Protein AF-A0A9Q8PYC7-F1 (afdb_monomer)

Radius of gyration: 26.0 Å; Cα contacts (8 Å, |Δi|>4): 187; chains: 1; bounding box: 95×33×50 Å

Organism: NCBI:txid158849

Structure (mmCIF, N/CA/C/O backbone):
data_AF-A0A9Q8PYC7-F1
#
_entry.id   AF-A0A9Q8PYC7-F1
#
loop_
_atom_site.group_PDB
_atom_site.id
_atom_site.type_symbol
_atom_site.label_atom_id
_atom_site.label_alt_id
_atom_site.label_comp_id
_atom_site.label_asym_id
_atom_site.label_entity_id
_atom_site.label_seq_id
_atom_site.pdbx_PDB_ins_code
_atom_site.Cartn_x
_atom_site.Cartn_y
_atom_site.Cartn_z
_atom_site.occupancy
_atom_site.B_iso_or_equiv
_atom_site.auth_seq_id
_atom_site.auth_comp_id
_atom_site.auth_asym_id
_atom_site.auth_atom_id
_atom_site.pdbx_PDB_model_num
ATOM 1 N N . MET A 1 1 ? 77.864 -22.947 33.683 1.00 37.91 1 MET A N 1
ATOM 2 C CA . MET A 1 1 ? 77.731 -21.524 33.336 1.00 37.91 1 MET A CA 1
ATOM 3 C C . MET A 1 1 ? 76.964 -21.490 32.026 1.00 37.91 1 MET A C 1
ATOM 5 O O . MET A 1 1 ? 77.439 -22.117 31.094 1.00 37.91 1 MET A O 1
ATOM 9 N N . GLU A 1 2 ? 75.780 -20.859 32.045 1.00 42.44 2 GLU A N 1
ATOM 10 C CA . GLU A 1 2 ? 74.986 -20.383 30.886 1.00 42.44 2 GLU A CA 1
ATOM 11 C C . GLU A 1 2 ? 74.316 -21.433 29.964 1.00 42.44 2 GLU A C 1
ATOM 13 O O . GLU A 1 2 ? 74.937 -22.405 29.569 1.00 42.44 2 GLU A O 1
ATOM 18 N N . THR A 1 3 ? 73.048 -21.337 29.546 1.00 38.06 3 THR A N 1
ATOM 19 C CA . THR A 1 3 ? 71.895 -20.477 29.892 1.00 38.06 3 THR A CA 1
ATOM 20 C C . THR A 1 3 ? 70.632 -21.150 29.324 1.00 38.06 3 THR A C 1
ATOM 22 O O . THR A 1 3 ? 70.643 -21.700 28.225 1.00 38.06 3 THR A O 1
ATOM 25 N N . ILE A 1 4 ? 69.523 -21.080 30.063 1.00 51.88 4 ILE A N 1
ATOM 26 C CA . ILE A 1 4 ? 68.173 -21.465 29.620 1.00 51.88 4 ILE A CA 1
ATOM 27 C C . ILE A 1 4 ? 67.648 -20.414 28.629 1.00 51.88 4 ILE A C 1
ATOM 29 O O . ILE A 1 4 ? 67.747 -19.218 28.903 1.00 51.88 4 ILE A O 1
ATOM 33 N N . LYS A 1 5 ? 67.010 -20.837 27.528 1.00 46.59 5 LYS A N 1
ATOM 34 C CA . LYS A 1 5 ? 66.178 -19.949 26.698 1.00 46.59 5 LYS A CA 1
ATOM 35 C C . LYS A 1 5 ? 64.905 -20.660 26.229 1.00 46.59 5 LYS A C 1
ATOM 37 O O . LYS A 1 5 ? 64.858 -21.255 25.159 1.00 46.59 5 LYS A O 1
ATOM 42 N N . ASN A 1 6 ? 63.856 -20.570 27.046 1.00 51.53 6 ASN A N 1
ATOM 43 C CA . ASN A 1 6 ? 62.479 -20.788 26.603 1.00 51.53 6 ASN A CA 1
ATOM 44 C C . ASN A 1 6 ? 62.087 -19.691 25.606 1.00 51.53 6 ASN A C 1
ATOM 46 O O . ASN A 1 6 ? 62.480 -18.541 25.805 1.00 51.53 6 ASN A O 1
ATOM 50 N N . ASN A 1 7 ? 61.274 -20.036 24.601 1.00 44.28 7 ASN A N 1
ATOM 51 C CA . ASN A 1 7 ? 60.076 -19.313 24.136 1.00 44.28 7 ASN A CA 1
ATOM 52 C C . ASN A 1 7 ? 59.736 -19.778 22.706 1.00 44.28 7 ASN A C 1
ATOM 54 O O . ASN A 1 7 ? 60.622 -19.798 21.857 1.00 44.28 7 ASN A O 1
ATOM 58 N N . ARG A 1 8 ? 58.463 -20.092 22.440 1.00 43.97 8 ARG A N 1
ATOM 59 C CA . ARG A 1 8 ? 57.593 -19.413 21.453 1.00 43.97 8 ARG A CA 1
ATOM 60 C C . ARG A 1 8 ? 56.397 -20.310 21.093 1.00 43.97 8 ARG A C 1
ATOM 62 O O . ARG A 1 8 ? 56.513 -21.250 20.324 1.00 43.97 8 ARG A O 1
ATOM 69 N N . LEU A 1 9 ? 55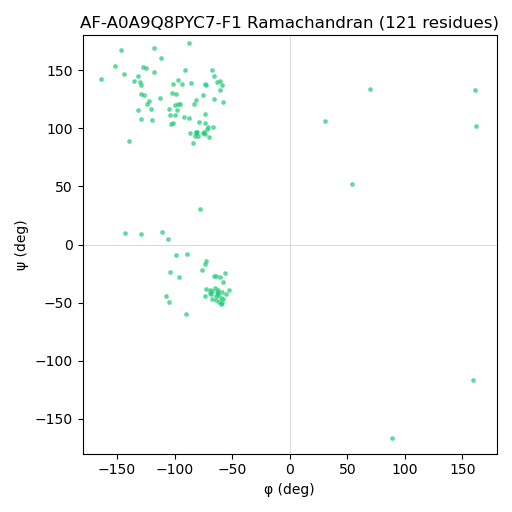.265 -19.953 21.704 1.00 50.97 9 LEU A N 1
ATOM 70 C CA . LEU A 1 9 ? 53.890 -19.956 21.192 1.00 50.97 9 LEU A CA 1
ATOM 71 C C . LEU A 1 9 ? 53.501 -21.005 20.128 1.00 50.97 9 LEU A C 1
ATOM 73 O O . LEU A 1 9 ? 53.734 -20.812 18.937 1.00 50.97 9 LEU A O 1
ATOM 77 N N . ASN A 1 10 ? 52.735 -22.014 20.555 1.00 49.38 10 ASN A N 1
ATOM 78 C CA . ASN A 1 10 ? 51.892 -22.804 19.657 1.00 49.38 10 ASN A CA 1
ATOM 79 C C . ASN A 1 10 ? 50.668 -21.977 19.229 1.00 49.38 10 ASN A C 1
ATOM 81 O O . ASN A 1 10 ? 49.791 -21.665 20.034 1.00 49.38 10 ASN A O 1
ATOM 85 N N . LEU A 1 11 ? 50.636 -21.631 17.944 1.00 49.19 11 LEU A N 1
ATOM 86 C CA . LEU A 1 11 ? 49.541 -20.983 17.231 1.00 49.19 11 LEU A CA 1
ATOM 87 C C . LEU A 1 11 ? 48.470 -22.035 16.889 1.00 49.19 11 LEU A C 1
ATOM 89 O O . LEU A 1 11 ? 48.675 -22.843 15.989 1.00 49.19 11 LEU A O 1
ATOM 93 N N . MET A 1 12 ? 47.334 -22.037 17.589 1.00 53.62 12 MET A N 1
ATOM 94 C CA . MET A 1 12 ? 46.151 -22.811 17.188 1.00 53.62 12 MET A CA 1
ATOM 95 C C . MET A 1 12 ? 45.129 -21.859 16.566 1.00 53.62 12 MET A C 1
ATOM 97 O O . MET A 1 12 ? 44.473 -21.082 17.258 1.00 53.62 12 MET A O 1
ATOM 101 N N . LEU A 1 13 ? 45.042 -21.888 15.236 1.00 49.81 13 LEU A N 1
ATOM 102 C CA . LEU A 1 13 ? 44.099 -21.110 14.437 1.00 49.81 13 LEU A CA 1
ATOM 103 C C . LEU A 1 13 ? 42.732 -21.820 14.458 1.00 49.81 13 LEU A C 1
ATOM 105 O O . LEU A 1 13 ? 42.498 -22.764 13.708 1.00 49.81 13 LEU A O 1
ATOM 109 N N . ALA A 1 14 ? 41.831 -21.390 15.340 1.00 56.09 14 ALA A N 1
ATOM 110 C CA . ALA A 1 14 ? 40.440 -21.836 15.334 1.00 56.09 14 ALA A CA 1
ATOM 111 C C . ALA A 1 14 ? 39.657 -21.039 14.277 1.00 56.09 14 ALA A C 1
ATOM 113 O O . ALA A 1 14 ? 39.212 -19.919 14.524 1.00 56.09 14 ALA A O 1
ATOM 114 N N . ALA A 1 15 ? 39.511 -21.602 13.077 1.00 55.69 15 ALA A N 1
ATOM 115 C CA . ALA A 1 15 ? 38.648 -21.051 12.038 1.00 55.69 15 ALA A CA 1
ATOM 116 C C . ALA A 1 15 ? 37.187 -21.434 12.331 1.00 55.69 15 ALA A C 1
ATOM 118 O O . ALA A 1 15 ? 36.725 -22.509 11.958 1.00 55.69 15 ALA A O 1
ATOM 119 N N . VAL A 1 16 ? 36.455 -20.560 13.023 1.00 60.66 16 VAL A N 1
ATOM 120 C CA . VAL A 1 16 ? 34.996 -20.672 13.153 1.00 60.66 16 VAL A CA 1
ATOM 121 C C . VAL A 1 16 ? 34.373 -20.085 11.888 1.00 60.66 16 VAL A C 1
ATOM 123 O O . VAL A 1 16 ? 34.226 -18.871 11.754 1.00 60.66 16 VAL A O 1
ATOM 126 N N . THR A 1 17 ? 34.030 -20.937 10.925 1.00 53.97 17 THR A N 1
ATOM 127 C CA . THR A 1 17 ? 33.248 -20.533 9.752 1.00 53.97 17 THR A CA 1
ATOM 128 C C . THR A 1 17 ? 31.788 -20.348 10.157 1.00 53.97 17 THR A C 1
ATOM 130 O O . THR A 1 17 ? 31.020 -21.306 10.211 1.00 53.97 17 THR A O 1
ATOM 133 N N . LEU A 1 18 ? 31.400 -19.106 10.451 1.00 59.84 18 LEU A N 1
ATOM 134 C CA . LEU A 1 18 ? 29.999 -18.694 10.555 1.00 59.84 18 LEU A CA 1
ATOM 135 C C . LEU A 1 18 ? 29.378 -18.701 9.153 1.00 59.84 18 LEU A C 1
ATOM 137 O O . LEU A 1 18 ? 29.456 -17.718 8.418 1.00 59.84 18 LEU A O 1
ATOM 141 N N . THR A 1 19 ? 28.770 -19.818 8.760 1.00 62.47 19 THR A N 1
ATOM 142 C CA . THR A 1 19 ? 27.927 -19.869 7.564 1.00 62.47 19 THR A CA 1
ATOM 143 C C . THR A 1 19 ? 26.612 -19.154 7.867 1.00 62.47 19 THR A C 1
ATOM 145 O O . THR A 1 19 ? 25.692 -19.739 8.438 1.00 62.47 19 THR A O 1
ATOM 148 N N . PHE A 1 20 ? 26.520 -17.872 7.508 1.00 61.50 20 PHE A N 1
ATOM 149 C CA . PHE A 1 20 ? 25.236 -17.179 7.440 1.00 61.50 20 PHE A CA 1
ATOM 150 C C . PHE A 1 20 ? 24.458 -17.728 6.243 1.00 61.50 20 PHE A C 1
ATOM 152 O O . PHE A 1 20 ? 24.723 -17.375 5.095 1.00 61.50 20 PHE A O 1
ATOM 159 N N . SER A 1 21 ? 23.502 -18.614 6.510 1.00 60.38 21 SER A N 1
ATOM 160 C CA . SER A 1 21 ? 22.530 -19.073 5.521 1.00 60.38 21 SER A CA 1
ATOM 161 C C . SER A 1 21 ? 21.624 -17.900 5.140 1.00 60.38 21 SER A C 1
ATOM 163 O O . SER A 1 21 ? 20.724 -17.527 5.892 1.00 60.38 21 SER A O 1
ATOM 165 N N . ALA A 1 22 ? 21.873 -17.280 3.988 1.00 54.75 22 ALA A N 1
ATOM 166 C CA . ALA A 1 22 ? 20.966 -16.288 3.429 1.00 54.75 22 ALA A CA 1
ATOM 167 C C . ALA A 1 22 ? 19.724 -17.006 2.878 1.00 54.75 22 ALA A C 1
ATOM 169 O O . ALA A 1 22 ? 19.776 -17.637 1.824 1.00 54.75 22 ALA A O 1
ATOM 170 N N . PHE A 1 23 ? 18.601 -16.925 3.592 1.00 61.69 23 PHE A N 1
ATOM 171 C CA . PHE A 1 23 ? 17.301 -17.329 3.060 1.00 61.69 23 PHE A CA 1
ATOM 172 C C . PHE A 1 23 ? 16.856 -16.293 2.023 1.00 61.69 23 PHE A C 1
ATOM 174 O O . PHE A 1 23 ? 16.360 -15.223 2.373 1.00 61.69 23 PHE A O 1
ATOM 181 N N . THR A 1 24 ? 17.042 -16.580 0.737 1.00 53.62 24 THR A N 1
ATOM 182 C CA . THR A 1 24 ? 16.442 -15.780 -0.335 1.00 53.62 24 THR A CA 1
ATOM 183 C C . THR A 1 24 ? 15.040 -16.308 -0.618 1.00 53.62 24 THR A C 1
ATOM 185 O O . THR A 1 24 ? 14.872 -17.266 -1.371 1.00 53.62 24 THR A O 1
ATOM 188 N N . PHE A 1 25 ? 14.024 -15.692 -0.015 1.00 57.16 25 PHE A N 1
ATOM 189 C CA . PHE A 1 25 ? 12.637 -15.879 -0.439 1.00 57.16 25 PHE A CA 1
ATOM 190 C C . PHE A 1 25 ? 12.417 -15.104 -1.743 1.00 57.16 25 PHE A C 1
ATOM 192 O O . PHE A 1 25 ? 12.197 -13.894 -1.728 1.00 57.16 25 PHE A O 1
ATOM 199 N N . ALA A 1 26 ? 12.514 -15.791 -2.880 1.00 52.41 26 ALA A N 1
ATOM 200 C CA . ALA A 1 26 ? 12.046 -15.266 -4.157 1.00 52.41 26 ALA A CA 1
ATOM 201 C C . ALA A 1 26 ? 10.529 -15.509 -4.249 1.00 52.41 26 ALA A C 1
ATOM 203 O O . ALA A 1 26 ? 10.096 -16.596 -4.621 1.00 52.41 26 ALA A O 1
ATOM 204 N N . ALA A 1 27 ? 9.725 -14.522 -3.847 1.00 48.50 27 ALA A N 1
ATOM 205 C CA . ALA A 1 27 ? 8.277 -14.552 -4.039 1.00 48.50 27 ALA A CA 1
ATOM 206 C C . ALA A 1 27 ? 7.946 -14.065 -5.456 1.00 48.50 27 ALA A C 1
ATOM 208 O O . ALA A 1 27 ? 8.285 -12.941 -5.822 1.00 48.50 27 ALA A O 1
ATOM 209 N N . THR A 1 28 ? 7.295 -14.914 -6.248 1.00 46.94 28 THR A N 1
ATOM 210 C CA . THR A 1 28 ? 6.856 -14.615 -7.616 1.00 46.94 28 THR A CA 1
ATOM 211 C C . THR A 1 28 ? 5.873 -13.438 -7.655 1.00 46.94 28 THR A C 1
ATOM 213 O O . THR A 1 28 ? 5.006 -13.297 -6.794 1.00 46.94 28 THR A O 1
ATOM 216 N N . SER A 1 29 ? 6.011 -12.584 -8.668 1.00 54.38 29 SER A N 1
ATOM 217 C CA . SER A 1 29 ? 5.452 -11.226 -8.782 1.00 54.38 29 SER A CA 1
ATOM 218 C C . SER A 1 29 ? 3.958 -11.118 -9.144 1.00 54.38 29 SER A C 1
ATOM 220 O O . SER A 1 29 ? 3.544 -10.141 -9.763 1.00 54.38 29 SER A O 1
ATOM 222 N N . ASP A 1 30 ? 3.133 -12.087 -8.747 1.00 55.34 30 ASP A N 1
ATOM 223 C CA . ASP A 1 30 ? 1.689 -12.103 -9.065 1.00 55.34 30 ASP A CA 1
ATOM 224 C C . ASP A 1 30 ? 0.817 -12.654 -7.922 1.00 55.34 30 ASP A C 1
ATOM 226 O O . ASP A 1 30 ? -0.373 -12.913 -8.085 1.00 55.34 30 ASP A O 1
ATOM 230 N N . GLU A 1 31 ? 1.406 -12.859 -6.744 1.00 68.56 31 GLU A N 1
ATOM 231 C CA . GLU A 1 31 ? 0.680 -13.313 -5.561 1.00 68.56 31 GLU A CA 1
ATOM 232 C C . GLU A 1 31 ? 0.245 -12.112 -4.716 1.00 68.56 31 GLU A C 1
ATOM 234 O O . GLU A 1 31 ? 1.006 -11.159 -4.523 1.00 68.56 31 GLU A O 1
ATOM 239 N N . ALA A 1 32 ? -0.984 -12.154 -4.196 1.00 78.62 32 ALA A N 1
ATOM 240 C CA . ALA A 1 32 ? -1.472 -11.145 -3.268 1.00 78.62 32 ALA A CA 1
ATOM 241 C C . ALA A 1 32 ? -0.554 -11.076 -2.037 1.00 78.62 32 ALA A C 1
ATOM 243 O O . ALA A 1 32 ? -0.350 -12.066 -1.335 1.00 78.62 32 ALA A O 1
ATOM 244 N N . ARG A 1 33 ? 0.003 -9.895 -1.751 1.00 88.62 33 ARG A N 1
ATOM 245 C CA . ARG A 1 33 ? 0.960 -9.723 -0.647 1.00 88.62 33 ARG A CA 1
ATOM 246 C C . ARG A 1 33 ? 0.250 -9.175 0.582 1.00 88.62 33 ARG A C 1
ATOM 248 O O . ARG A 1 33 ? -0.220 -8.039 0.553 1.00 88.62 33 ARG A O 1
ATOM 255 N N . THR A 1 34 ? 0.213 -9.961 1.658 1.00 90.69 34 THR A N 1
ATOM 256 C CA . THR A 1 34 ? -0.406 -9.584 2.942 1.00 90.69 34 THR A CA 1
ATOM 257 C C . THR A 1 34 ? 0.651 -9.156 3.953 1.00 90.69 34 THR A C 1
ATOM 259 O O . THR A 1 34 ? 1.704 -9.783 4.069 1.00 90.69 34 THR A O 1
ATOM 262 N N . ALA A 1 35 ? 0.383 -8.099 4.713 1.00 91.94 35 ALA A N 1
ATOM 263 C CA . ALA A 1 35 ? 1.256 -7.641 5.783 1.00 91.94 35 ALA A CA 1
ATOM 264 C C . ALA A 1 35 ? 0.470 -7.037 6.949 1.00 91.94 35 ALA A C 1
ATOM 266 O O . ALA A 1 35 ? -0.707 -6.717 6.823 1.00 91.94 35 ALA A O 1
ATOM 267 N N . HIS A 1 36 ? 1.146 -6.836 8.082 1.00 92.88 36 HIS A N 1
ATOM 268 C CA . HIS A 1 36 ? 0.579 -6.087 9.199 1.00 92.88 36 HIS A CA 1
ATOM 269 C C . HIS A 1 36 ? 0.304 -4.628 8.806 1.00 92.88 36 HIS A C 1
ATOM 271 O O . HIS A 1 36 ? 1.125 -3.998 8.123 1.00 92.88 36 HIS A O 1
ATOM 277 N N . PHE A 1 37 ? -0.832 -4.114 9.271 1.0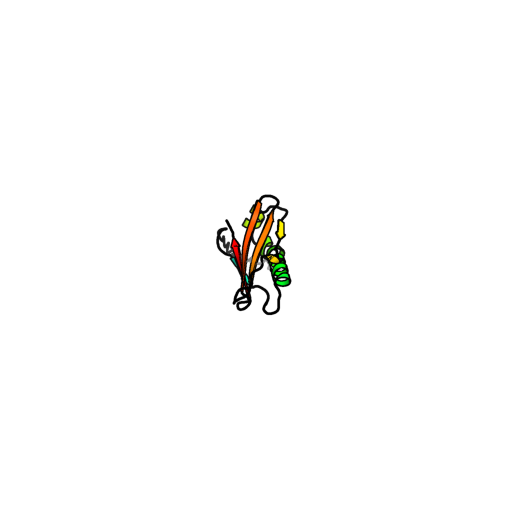0 90.81 37 PHE A N 1
ATOM 278 C CA . PHE A 1 37 ? -1.307 -2.749 9.100 1.00 90.81 37 PHE A CA 1
ATOM 279 C C . PHE A 1 37 ? -1.608 -2.127 10.464 1.00 90.81 37 PHE A C 1
ATOM 281 O O . PHE A 1 37 ? -1.927 -2.832 11.417 1.00 90.81 37 PHE A O 1
ATOM 288 N N . ILE A 1 38 ? -1.492 -0.806 10.567 1.00 83.94 38 ILE A N 1
ATOM 289 C CA . ILE A 1 38 ? -1.836 -0.100 11.804 1.00 83.94 38 ILE A CA 1
ATOM 290 C C . ILE A 1 38 ? -3.343 -0.183 12.069 1.00 83.94 38 ILE A C 1
ATOM 292 O O . ILE A 1 38 ? -4.137 -0.267 11.136 1.00 83.94 38 ILE A O 1
ATOM 296 N N . SER A 1 39 ? -3.737 -0.163 13.344 1.00 82.00 39 SER A N 1
ATOM 297 C CA . SER A 1 39 ? -5.152 -0.267 13.713 1.00 82.00 39 SER A CA 1
ATOM 298 C C . SER A 1 39 ? -5.974 0.883 13.135 1.00 82.00 39 SER A C 1
ATOM 300 O O . SER A 1 39 ? -5.573 2.048 13.215 1.00 82.00 39 SER A O 1
ATOM 302 N N . CYS A 1 40 ? -7.116 0.533 12.539 1.00 84.56 40 CYS A N 1
ATOM 303 C CA . CYS A 1 40 ? -7.895 1.435 11.699 1.00 84.56 40 CYS A CA 1
ATOM 304 C C . CYS A 1 40 ? -9.385 1.551 12.044 1.00 84.56 40 CYS A C 1
ATOM 306 O O . CYS A 1 40 ? -10.113 2.229 11.326 1.00 84.56 40 CYS A O 1
ATOM 308 N N . GLU A 1 41 ? -9.835 0.991 13.173 1.00 77.69 41 GLU A N 1
ATOM 309 C CA . GLU A 1 41 ? -11.256 0.978 13.579 1.00 77.69 41 GLU A CA 1
ATOM 310 C C . GLU A 1 41 ? -11.920 2.365 13.663 1.00 77.69 41 GLU A C 1
ATOM 312 O O . GLU A 1 41 ? -13.137 2.475 13.561 1.00 77.69 41 GLU A O 1
ATOM 317 N N . LYS A 1 42 ? -11.140 3.432 13.873 1.00 85.56 42 LYS A N 1
ATOM 318 C CA . LYS A 1 42 ? -11.647 4.807 14.052 1.00 85.56 42 LYS A CA 1
ATOM 319 C C . LYS A 1 42 ? -11.313 5.744 12.891 1.00 85.56 42 LYS A C 1
ATOM 321 O O . LYS A 1 42 ? -11.440 6.958 13.041 1.00 85.56 42 LYS A O 1
ATOM 326 N N . LEU A 1 43 ? -10.814 5.210 11.781 1.00 90.69 43 LEU A N 1
ATOM 327 C CA . LEU A 1 43 ? -10.355 6.012 10.652 1.00 90.69 43 LEU A CA 1
ATOM 328 C C . LEU A 1 43 ? -11.438 6.126 9.588 1.00 90.69 43 LEU A C 1
A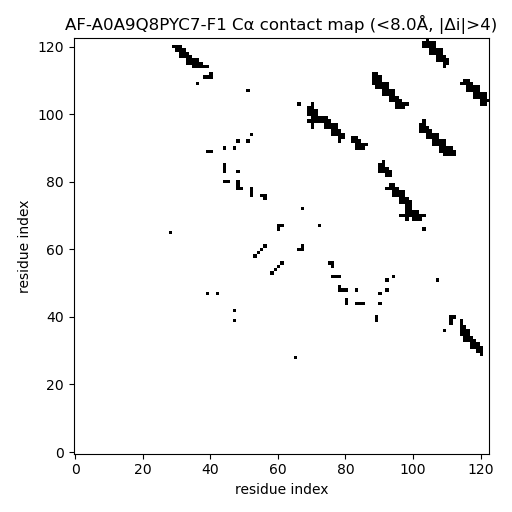TOM 330 O O . LEU A 1 43 ? -12.133 5.159 9.310 1.00 90.69 43 LEU A O 1
ATOM 334 N N . ASN A 1 44 ? -11.551 7.300 8.972 1.00 92.94 44 ASN A N 1
ATOM 335 C CA . ASN A 1 44 ? -12.393 7.491 7.791 1.00 92.94 44 ASN A CA 1
ATOM 336 C C . ASN A 1 44 ? -11.633 7.170 6.493 1.00 92.94 44 ASN A C 1
ATOM 338 O O . ASN A 1 44 ? -10.417 6.975 6.491 1.00 92.94 44 ASN A O 1
ATOM 342 N N . GLU A 1 45 ? -12.338 7.172 5.366 1.00 94.00 45 GLU A N 1
ATOM 343 C CA . GLU A 1 45 ? -11.818 6.817 4.042 1.00 94.00 45 GLU A CA 1
ATOM 344 C C . GLU A 1 45 ? -10.592 7.654 3.664 1.00 94.00 45 GLU A C 1
ATOM 346 O O . GLU A 1 45 ? -9.591 7.127 3.183 1.00 94.00 45 GLU A O 1
ATOM 351 N N . VAL A 1 46 ? -10.625 8.962 3.936 1.00 94.69 46 VAL A N 1
ATOM 352 C CA . VAL A 1 46 ? -9.513 9.879 3.638 1.00 94.69 46 VAL A CA 1
ATOM 353 C C . VAL A 1 46 ? -8.259 9.492 4.425 1.00 94.69 46 VAL A C 1
ATOM 355 O O . VAL A 1 46 ? -7.153 9.479 3.878 1.00 94.69 46 VAL A O 1
ATOM 358 N N . GLN A 1 47 ? -8.420 9.159 5.707 1.00 95.38 47 GLN A N 1
ATOM 359 C CA . GLN A 1 47 ? -7.324 8.724 6.569 1.00 95.38 47 GLN A CA 1
ATOM 360 C C . GLN A 1 47 ? -6.791 7.351 6.146 1.00 95.38 47 GLN A C 1
ATOM 362 O O . GLN A 1 47 ? -5.574 7.177 6.061 1.00 95.38 47 GLN A O 1
ATOM 367 N N . ILE A 1 48 ? -7.676 6.410 5.815 1.00 96.12 48 ILE A N 1
ATOM 368 C CA . ILE A 1 48 ? -7.318 5.087 5.292 1.00 96.12 48 ILE A CA 1
ATOM 369 C C . ILE A 1 48 ? -6.512 5.218 3.999 1.00 96.12 48 ILE A C 1
ATOM 371 O O . ILE A 1 48 ? -5.418 4.663 3.898 1.00 96.12 48 ILE A O 1
ATOM 375 N N . GLY A 1 49 ? -6.990 6.003 3.031 1.00 96.69 49 GLY A N 1
ATOM 376 C CA . GLY A 1 49 ? -6.293 6.225 1.766 1.00 96.69 49 GLY A CA 1
ATOM 377 C C . GLY A 1 49 ? -4.901 6.829 1.965 1.00 96.69 49 GLY A C 1
ATOM 378 O O . GLY A 1 49 ? -3.925 6.389 1.348 1.00 96.69 49 GLY A O 1
ATOM 379 N N . ALA A 1 50 ? -4.769 7.789 2.887 1.00 96.25 50 ALA A N 1
ATOM 380 C CA . ALA A 1 50 ? -3.476 8.363 3.247 1.00 96.25 50 ALA A CA 1
ATOM 381 C C . ALA A 1 50 ? -2.526 7.326 3.872 1.00 96.25 50 ALA A C 1
ATOM 383 O O . ALA A 1 50 ? -1.338 7.304 3.535 1.00 96.25 50 ALA A O 1
ATOM 384 N N . GLN A 1 51 ? -3.035 6.452 4.743 1.00 96.00 51 GLN A N 1
ATOM 385 C CA . GLN A 1 51 ? -2.244 5.394 5.371 1.00 96.00 51 GLN A CA 1
ATOM 386 C C . GLN A 1 51 ? -1.820 4.309 4.386 1.00 96.00 51 GLN A C 1
ATOM 388 O O . GLN A 1 51 ? -0.656 3.918 4.410 1.00 96.00 51 GLN A O 1
ATOM 393 N N . VAL A 1 52 ? -2.703 3.878 3.482 1.00 97.12 52 VAL A N 1
ATOM 394 C CA . VAL A 1 52 ? -2.364 2.935 2.404 1.00 97.12 52 VAL A CA 1
ATOM 395 C C . VAL A 1 52 ? -1.261 3.514 1.520 1.00 97.12 52 VAL A C 1
ATOM 397 O O . VAL A 1 52 ? -0.258 2.848 1.266 1.00 97.12 52 VAL A O 1
ATOM 400 N N . LYS A 1 53 ? -1.381 4.788 1.118 1.00 97.12 53 LYS A N 1
ATOM 401 C CA . LYS A 1 53 ? -0.333 5.474 0.347 1.00 97.12 53 LYS A CA 1
ATOM 402 C C . LYS A 1 53 ? 0.999 5.491 1.102 1.00 97.12 53 LYS A C 1
ATOM 404 O O . LYS A 1 53 ? 2.045 5.204 0.519 1.00 97.12 53 LYS A O 1
ATOM 409 N N . ASN A 1 54 ? 0.966 5.846 2.386 1.00 96.56 54 ASN A N 1
ATOM 410 C CA . ASN A 1 54 ? 2.156 5.916 3.227 1.00 96.56 54 ASN A CA 1
ATOM 411 C C . ASN A 1 54 ? 2.818 4.542 3.404 1.00 96.56 54 ASN A C 1
ATOM 413 O O . ASN A 1 54 ? 4.036 4.430 3.272 1.00 96.56 54 ASN A O 1
ATOM 417 N N . ASP A 1 55 ? 2.018 3.508 3.662 1.00 96.12 55 ASP A N 1
ATOM 418 C CA . ASP A 1 55 ? 2.487 2.135 3.813 1.00 96.12 55 ASP A CA 1
ATOM 419 C C . ASP A 1 55 ? 3.145 1.634 2.527 1.00 96.12 55 ASP A C 1
ATOM 421 O O . ASP A 1 55 ? 4.285 1.166 2.560 1.00 96.12 55 ASP A O 1
ATOM 425 N N . PHE A 1 56 ? 2.489 1.801 1.378 1.00 96.38 56 PHE A N 1
ATOM 426 C CA . PHE A 1 56 ? 3.059 1.363 0.110 1.00 96.38 56 PHE A CA 1
ATOM 427 C C . PHE A 1 56 ? 4.398 2.054 -0.175 1.00 96.38 56 PHE A C 1
ATOM 429 O O . PHE A 1 56 ? 5.396 1.378 -0.428 1.00 96.38 56 PHE A O 1
ATOM 436 N N . MET A 1 57 ? 4.448 3.387 -0.087 1.00 96.06 57 MET A N 1
ATOM 437 C CA . MET A 1 57 ? 5.633 4.161 -0.475 1.00 96.06 57 MET A CA 1
ATOM 438 C C . MET A 1 57 ? 6.823 3.970 0.466 1.00 96.06 57 MET A C 1
ATOM 440 O O . MET A 1 57 ? 7.957 3.905 -0.006 1.00 96.06 57 MET A O 1
ATOM 444 N N . HIS A 1 58 ? 6.587 3.879 1.776 1.00 95.19 58 HIS A N 1
ATOM 445 C CA . HIS A 1 58 ? 7.668 3.879 2.766 1.00 95.19 58 HIS A CA 1
ATOM 446 C C . HIS A 1 58 ? 7.972 2.495 3.344 1.00 95.19 58 HIS A C 1
ATOM 448 O O . HIS A 1 58 ? 9.099 2.256 3.775 1.00 95.19 58 HIS A O 1
ATOM 454 N N . ASN A 1 59 ? 7.018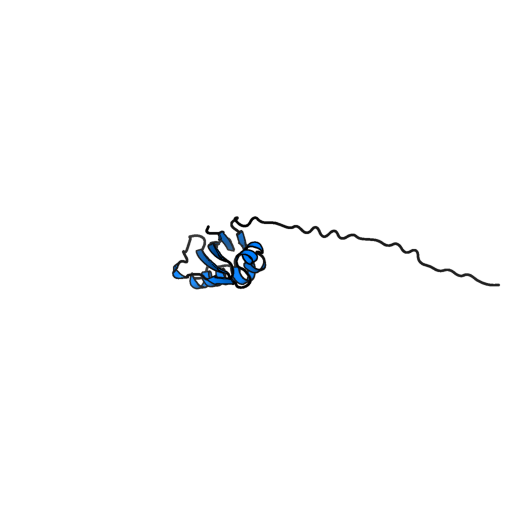 1.559 3.314 1.00 93.62 59 ASN A N 1
ATOM 455 C CA . ASN A 1 59 ? 7.218 0.218 3.863 1.00 93.62 59 ASN A CA 1
ATOM 456 C C . ASN A 1 59 ? 7.356 -0.849 2.779 1.00 93.62 59 ASN A C 1
ATOM 458 O O . ASN A 1 59 ? 8.221 -1.716 2.906 1.00 93.62 59 ASN A O 1
ATOM 462 N N . ARG A 1 60 ? 6.516 -0.824 1.738 1.00 94.44 60 ARG A N 1
ATOM 463 C CA . ARG A 1 60 ? 6.442 -1.922 0.756 1.00 94.44 60 ARG A CA 1
ATOM 464 C C . ARG A 1 60 ? 7.402 -1.722 -0.406 1.00 94.44 60 ARG A C 1
ATOM 466 O O . ARG A 1 60 ? 8.329 -2.516 -0.564 1.00 94.44 60 ARG A O 1
ATOM 473 N N . LEU A 1 61 ? 7.251 -0.627 -1.147 1.00 94.00 61 LEU A N 1
ATOM 474 C CA . LEU A 1 61 ? 8.040 -0.320 -2.339 1.00 94.00 61 LEU A CA 1
ATOM 475 C C . LEU A 1 61 ? 9.566 -0.383 -2.113 1.00 94.00 61 LEU A C 1
ATOM 477 O O . LEU A 1 61 ? 10.260 -0.911 -2.981 1.00 94.00 61 LEU A O 1
ATOM 481 N N . PRO A 1 62 ? 10.133 0.064 -0.971 1.00 93.69 62 PRO A N 1
ATOM 482 C CA . PRO A 1 62 ? 11.573 -0.062 -0.740 1.00 93.69 62 PRO A CA 1
ATOM 483 C C . PRO A 1 62 ? 12.071 -1.514 -0.655 1.00 93.69 62 PRO A C 1
ATOM 485 O O . PRO A 1 62 ? 13.237 -1.772 -0.958 1.00 93.69 62 PRO A O 1
ATOM 488 N N . ARG A 1 63 ? 11.209 -2.456 -0.246 1.00 93.31 63 ARG A N 1
ATOM 489 C CA . ARG A 1 63 ? 11.544 -3.880 -0.060 1.00 93.31 63 ARG A CA 1
ATOM 490 C C . ARG A 1 63 ? 11.186 -4.728 -1.280 1.00 93.31 63 ARG A C 1
ATOM 492 O O . ARG A 1 63 ? 11.829 -5.742 -1.528 1.00 93.31 63 ARG A O 1
ATOM 499 N N . TRP A 1 64 ? 10.183 -4.307 -2.037 1.00 93.25 64 TRP A N 1
ATOM 500 C CA . TRP A 1 64 ? 9.621 -5.003 -3.189 1.00 93.25 64 TRP A CA 1
ATOM 501 C C . TRP A 1 64 ? 10.433 -4.706 -4.458 1.00 93.25 64 TRP A C 1
ATOM 503 O O . TRP A 1 64 ? 10.170 -3.742 -5.180 1.00 93.25 64 TRP A O 1
ATOM 513 N N . GLN A 1 65 ? 11.488 -5.500 -4.684 1.00 92.75 65 GLN A N 1
ATOM 514 C CA . GLN A 1 65 ? 12.463 -5.236 -5.752 1.00 92.75 65 GLN A CA 1
ATOM 515 C C . GLN A 1 65 ? 11.857 -5.336 -7.155 1.00 92.75 65 GLN A C 1
ATOM 517 O O . GLN A 1 65 ? 12.197 -4.513 -8.006 1.00 92.75 65 GLN A O 1
ATOM 522 N N . ASP A 1 66 ? 10.939 -6.275 -7.385 1.00 92.44 66 ASP A N 1
ATOM 523 C CA . ASP A 1 66 ? 10.297 -6.457 -8.692 1.00 92.44 66 ASP A CA 1
ATOM 524 C C . ASP A 1 66 ? 9.464 -5.229 -9.066 1.00 92.44 66 ASP A C 1
ATOM 526 O O . ASP A 1 66 ? 9.619 -4.655 -10.143 1.00 92.44 66 ASP A O 1
ATOM 530 N N . GLU A 1 67 ? 8.643 -4.746 -8.139 1.00 92.56 67 GLU A N 1
ATOM 531 C CA . GLU A 1 67 ? 7.829 -3.550 -8.312 1.00 92.56 67 GLU A CA 1
ATOM 532 C C . GLU A 1 67 ? 8.699 -2.315 -8.521 1.00 92.56 67 GLU A C 1
ATOM 534 O O . GLU A 1 67 ? 8.421 -1.504 -9.404 1.00 92.56 67 GLU A O 1
ATOM 539 N N . LYS A 1 68 ? 9.795 -2.186 -7.767 1.00 93.44 68 LYS A N 1
ATOM 540 C CA . LYS A 1 68 ? 10.762 -1.101 -7.960 1.00 93.44 68 LYS A CA 1
ATOM 541 C C . LYS A 1 68 ? 11.408 -1.161 -9.349 1.00 93.44 68 LYS A C 1
ATOM 543 O O . LYS A 1 68 ? 11.596 -0.120 -9.982 1.00 93.44 68 LYS A O 1
ATOM 548 N N . ALA A 1 69 ? 11.719 -2.356 -9.850 1.00 94.56 69 ALA A N 1
ATOM 549 C CA . ALA A 1 69 ? 12.273 -2.548 -11.186 1.00 94.56 69 ALA A CA 1
ATOM 550 C C . ALA A 1 69 ? 11.264 -2.191 -12.293 1.00 94.56 69 ALA A C 1
ATOM 552 O O . ALA A 1 69 ? 11.660 -1.551 -13.280 1.00 94.56 69 ALA A O 1
ATOM 553 N N . ILE A 1 70 ? 9.987 -2.554 -12.101 1.00 94.38 70 ILE A N 1
ATOM 554 C CA . ILE A 1 70 ? 8.865 -2.254 -13.003 1.00 94.38 70 ILE A CA 1
ATOM 555 C C . ILE A 1 70 ? 8.554 -0.754 -13.025 1.00 94.38 70 ILE A C 1
ATOM 557 O O . ILE A 1 70 ? 8.416 -0.183 -14.102 1.00 94.38 70 ILE A O 1
ATOM 561 N N . LEU A 1 71 ? 8.466 -0.108 -11.860 1.00 95.62 71 LEU A N 1
ATOM 562 C CA . LEU A 1 71 ? 8.123 1.311 -11.736 1.00 95.62 71 LEU A CA 1
ATOM 563 C C . LEU A 1 71 ? 9.274 2.219 -12.197 1.00 95.62 71 LEU A C 1
ATOM 565 O O . LEU A 1 71 ? 9.043 3.238 -12.844 1.00 95.62 71 LEU A O 1
ATOM 569 N N . GLY A 1 72 ? 10.525 1.853 -11.911 1.00 93.56 72 GLY A N 1
ATOM 570 C CA . GLY A 1 72 ? 11.701 2.679 -12.188 1.00 93.56 72 GLY A CA 1
ATOM 571 C C . GLY A 1 72 ? 12.058 3.643 -11.047 1.00 93.56 72 GLY A C 1
ATOM 572 O O . GLY A 1 72 ? 11.603 3.505 -9.916 1.00 93.56 72 GLY A O 1
ATOM 573 N N . SER A 1 73 ? 12.929 4.619 -11.328 1.00 89.94 73 SER A N 1
ATOM 574 C CA . SER A 1 73 ? 13.563 5.468 -10.301 1.00 89.94 73 SER A CA 1
ATOM 575 C C . SER A 1 73 ? 12.647 6.517 -9.665 1.00 89.94 73 SER A C 1
ATOM 577 O O . SER A 1 73 ? 12.979 7.051 -8.609 1.00 89.94 73 SER A O 1
ATOM 579 N N . LYS A 1 74 ? 11.510 6.824 -10.295 1.00 90.81 74 LYS A N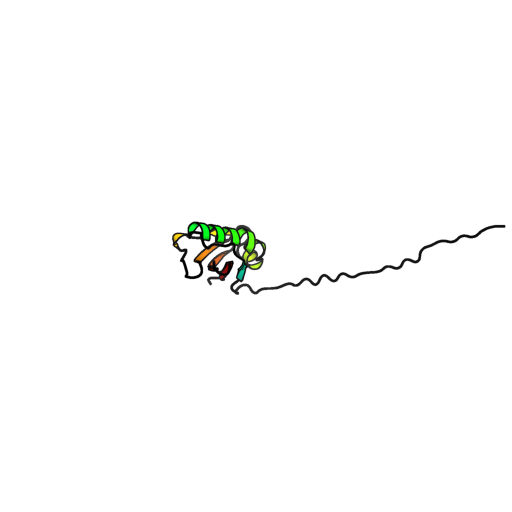 1
ATOM 580 C CA . LYS A 1 74 ? 10.501 7.752 -9.779 1.00 90.81 74 LYS A CA 1
ATOM 581 C C . LYS A 1 74 ? 9.172 7.014 -9.714 1.00 90.81 74 LYS A C 1
ATOM 583 O O . LYS A 1 74 ? 8.707 6.526 -10.740 1.00 90.81 74 LYS A O 1
ATOM 588 N N . ALA A 1 75 ? 8.595 6.939 -8.519 1.00 95.38 75 ALA A N 1
ATOM 589 C CA . ALA A 1 75 ? 7.285 6.353 -8.282 1.00 95.38 75 ALA A CA 1
ATOM 590 C C . ALA A 1 75 ? 6.425 7.327 -7.474 1.00 95.38 75 ALA A C 1
ATOM 592 O O . ALA A 1 75 ? 6.907 7.935 -6.517 1.00 95.38 75 ALA A O 1
ATOM 593 N N . VAL A 1 76 ? 5.158 7.469 -7.856 1.00 96.81 76 VAL A N 1
ATOM 594 C CA . VAL A 1 76 ? 4.169 8.288 -7.151 1.00 96.81 76 VAL A CA 1
ATOM 595 C C . VAL A 1 76 ? 2.906 7.462 -6.961 1.00 96.81 76 VAL A C 1
ATOM 597 O O . VAL A 1 76 ? 2.255 7.088 -7.932 1.00 96.81 76 VAL A O 1
ATOM 600 N N . ALA A 1 77 ? 2.557 7.187 -5.707 1.00 97.25 77 ALA A N 1
ATOM 601 C CA . ALA A 1 77 ? 1.312 6.521 -5.350 1.00 97.25 77 ALA A CA 1
ATOM 602 C C . ALA A 1 77 ? 0.158 7.524 -5.212 1.00 97.25 77 ALA A C 1
ATOM 604 O O . ALA A 1 77 ? 0.315 8.598 -4.621 1.00 97.25 77 ALA A O 1
ATOM 605 N N . TRP A 1 78 ? -1.011 7.143 -5.712 1.00 96.88 78 TRP A N 1
ATOM 606 C CA . TRP A 1 78 ? -2.245 7.908 -5.662 1.00 96.88 78 TRP A CA 1
ATOM 607 C C . TRP A 1 78 ? -3.420 7.012 -5.267 1.00 96.88 78 TRP A C 1
ATOM 609 O O . TRP A 1 78 ? -3.523 5.866 -5.699 1.00 96.88 78 TRP A O 1
ATOM 619 N N . VAL A 1 79 ? -4.305 7.560 -4.440 1.00 97.62 79 VAL A N 1
ATOM 620 C CA . VAL A 1 79 ? -5.555 6.931 -4.014 1.00 97.62 79 VAL A CA 1
ATOM 621 C C . VAL A 1 79 ? -6.665 7.942 -4.255 1.00 97.62 79 VAL A C 1
ATOM 623 O O . VAL A 1 79 ? -6.552 9.097 -3.835 1.00 97.62 79 VAL A O 1
ATOM 626 N N . ASN A 1 80 ? -7.734 7.511 -4.922 1.00 94.75 80 ASN A N 1
ATOM 627 C CA . ASN A 1 80 ? -8.949 8.304 -5.030 1.00 94.75 80 ASN A CA 1
ATOM 628 C C . ASN A 1 80 ? -9.848 8.023 -3.829 1.00 94.75 80 ASN A C 1
ATOM 630 O O . ASN A 1 80 ? -10.457 6.957 -3.761 1.00 94.75 80 ASN A O 1
ATOM 634 N N . ASN A 1 81 ? -9.982 8.987 -2.921 1.00 93.25 81 ASN A N 1
ATOM 635 C CA . ASN A 1 81 ? -10.810 8.813 -1.728 1.00 93.25 81 ASN A CA 1
ATOM 636 C C . ASN A 1 81 ? -12.288 8.546 -2.063 1.00 93.25 81 ASN A C 1
ATOM 638 O O . ASN A 1 81 ? -12.952 7.844 -1.312 1.00 93.25 81 ASN A O 1
ATOM 642 N N . ASN A 1 82 ? -12.781 9.028 -3.211 1.00 94.75 82 ASN A N 1
ATOM 643 C CA . ASN A 1 82 ? -14.160 8.784 -3.654 1.00 94.75 82 ASN A CA 1
ATOM 644 C C . ASN A 1 82 ? -14.399 7.340 -4.123 1.00 94.75 82 ASN A C 1
ATOM 646 O O . ASN A 1 82 ? -15.545 6.937 -4.283 1.00 94.75 82 ASN A O 1
ATOM 650 N N . ASN A 1 83 ? -13.328 6.576 -4.364 1.00 95.50 83 ASN A N 1
ATOM 651 C CA . ASN A 1 83 ? -13.402 5.185 -4.812 1.00 95.50 83 ASN A CA 1
ATOM 652 C C . ASN A 1 83 ? -13.060 4.198 -3.686 1.00 95.50 83 ASN A C 1
ATOM 654 O O . ASN A 1 83 ? -12.963 2.996 -3.932 1.00 95.50 83 ASN A O 1
ATOM 658 N N . ILE A 1 84 ? -12.843 4.690 -2.464 1.00 96.75 84 ILE A N 1
ATOM 659 C CA . ILE A 1 84 ? -12.652 3.834 -1.297 1.00 96.75 84 ILE A CA 1
ATOM 660 C C . ILE A 1 84 ? -14.014 3.276 -0.901 1.00 96.75 84 ILE A C 1
ATOM 662 O O . ILE A 1 84 ? -14.979 4.018 -0.741 1.00 96.75 84 ILE A O 1
ATOM 666 N N . THR A 1 85 ? -14.083 1.958 -0.752 1.00 96.19 85 THR A N 1
ATOM 667 C CA . THR A 1 85 ? -15.315 1.253 -0.394 1.00 96.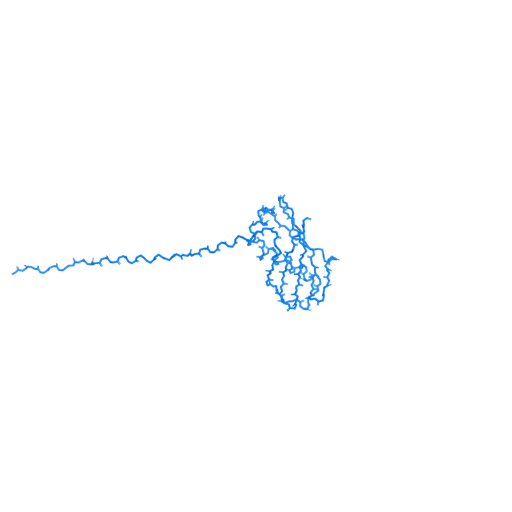19 85 THR A CA 1
ATOM 668 C C . THR A 1 85 ? -15.162 0.662 0.996 1.00 96.19 85 THR A C 1
ATOM 670 O O . THR A 1 85 ? -14.210 -0.074 1.249 1.00 96.19 85 THR A O 1
ATOM 673 N N . GLN A 1 86 ? -16.088 0.963 1.903 1.00 94.69 86 GLN A N 1
ATOM 674 C CA . GLN A 1 86 ? -16.126 0.321 3.215 1.00 94.69 86 GLN A CA 1
ATOM 675 C C . GLN A 1 86 ? -16.640 -1.121 3.084 1.00 94.69 86 GLN A C 1
ATOM 677 O O . GLN A 1 86 ? -17.584 -1.389 2.340 1.00 94.69 86 GLN A O 1
ATOM 682 N N . THR A 1 87 ? -16.019 -2.051 3.804 1.00 94.00 87 THR A N 1
ATOM 683 C CA . THR A 1 87 ? -16.439 -3.457 3.908 1.00 94.00 87 THR A CA 1
ATOM 684 C C . THR A 1 87 ? -16.793 -3.786 5.361 1.00 94.00 87 THR A C 1
ATOM 686 O O . THR A 1 87 ? -16.487 -2.988 6.250 1.00 94.00 87 THR A O 1
ATOM 689 N N . PRO A 1 88 ? -17.415 -4.945 5.651 1.00 93.31 88 PRO A N 1
ATOM 690 C CA . PRO A 1 88 ? -17.708 -5.330 7.032 1.00 93.31 88 PRO A CA 1
ATOM 691 C C . PRO A 1 88 ? -16.459 -5.404 7.928 1.00 93.31 88 PRO A C 1
ATOM 693 O O . PRO A 1 88 ? -16.537 -5.117 9.118 1.00 93.31 88 PRO A O 1
ATOM 696 N N . GLU A 1 89 ? -15.305 -5.767 7.362 1.00 92.75 89 GLU A N 1
ATOM 697 C CA . GLU A 1 89 ? -14.042 -5.955 8.086 1.00 92.75 89 GLU A CA 1
ATOM 698 C C . GLU A 1 89 ? -13.091 -4.747 8.006 1.00 92.75 89 GLU A C 1
ATOM 700 O O . GLU A 1 89 ? -12.070 -4.728 8.695 1.00 92.75 89 GLU A O 1
ATOM 705 N N . GLY A 1 90 ? -13.381 -3.746 7.170 1.00 94.88 90 GLY A N 1
ATOM 706 C CA . GLY A 1 90 ? -12.499 -2.601 6.948 1.00 94.88 90 GLY A CA 1
ATOM 707 C C . GLY A 1 90 ? -12.785 -1.878 5.634 1.00 94.88 90 GLY A C 1
ATOM 708 O O . GLY A 1 90 ? -13.850 -1.285 5.476 1.00 94.88 90 GLY A O 1
ATOM 709 N N . TYR A 1 91 ? -11.820 -1.873 4.708 1.00 96.94 91 TYR A N 1
ATOM 710 C CA . TYR A 1 91 ? -11.886 -1.070 3.482 1.00 96.94 91 TYR A CA 1
ATOM 711 C C . TYR A 1 91 ? -11.272 -1.776 2.269 1.00 96.94 91 TYR A C 1
ATOM 713 O O . TYR A 1 91 ? -10.254 -2.459 2.374 1.00 96.94 91 TYR A O 1
ATOM 721 N N . GLN A 1 92 ? -11.839 -1.529 1.089 1.00 97.44 92 GLN A N 1
ATOM 722 C CA . GLN A 1 92 ? -11.165 -1.708 -0.195 1.00 97.44 92 GLN A CA 1
ATOM 723 C C . GLN A 1 92 ? -10.717 -0.360 -0.751 1.00 97.44 92 GLN A C 1
ATOM 725 O O . GLN A 1 92 ? -11.490 0.597 -0.820 1.00 97.44 92 GLN A O 1
ATOM 730 N N . VAL A 1 93 ? -9.449 -0.295 -1.146 1.00 98.00 93 VAL A N 1
ATOM 731 C CA . VAL A 1 93 ? -8.760 0.930 -1.542 1.00 98.00 93 VAL A CA 1
ATOM 732 C C . VAL A 1 93 ? -8.081 0.709 -2.893 1.00 98.00 93 VAL A C 1
ATOM 734 O O . VAL A 1 93 ? -7.058 0.023 -2.969 1.00 98.00 93 VAL A O 1
ATOM 737 N N . PRO A 1 94 ? -8.600 1.309 -3.973 1.00 97.88 94 PRO A N 1
ATOM 738 C CA . PRO A 1 94 ? -7.895 1.346 -5.246 1.00 97.88 94 PRO A CA 1
ATOM 739 C C . PRO A 1 94 ? -6.617 2.182 -5.123 1.00 97.88 94 PRO A C 1
ATOM 741 O O . PRO A 1 94 ? -6.658 3.346 -4.714 1.00 97.88 94 PRO A O 1
ATOM 744 N N . LEU A 1 95 ? -5.482 1.587 -5.484 1.00 98.25 95 LEU A N 1
ATOM 745 C CA . LEU A 1 95 ? -4.171 2.226 -5.448 1.00 98.25 95 LEU A CA 1
ATOM 746 C C . LEU A 1 95 ? -3.558 2.229 -6.849 1.00 98.25 95 LEU A C 1
ATOM 748 O O . LEU A 1 95 ? -3.227 1.174 -7.392 1.00 98.25 95 LEU A O 1
ATOM 752 N N . ASP A 1 96 ? -3.349 3.422 -7.399 1.00 97.75 96 ASP A N 1
ATOM 753 C CA . ASP A 1 96 ? -2.581 3.636 -8.623 1.00 97.75 96 ASP A CA 1
ATOM 754 C C . ASP A 1 96 ? -1.162 4.079 -8.254 1.00 97.75 96 ASP A C 1
ATOM 756 O O . ASP A 1 96 ? -0.967 5.033 -7.502 1.00 97.75 96 ASP A O 1
ATOM 760 N N . VAL A 1 97 ? -0.147 3.427 -8.813 1.00 97.44 97 VAL A N 1
ATOM 761 C CA . VAL A 1 97 ? 1.256 3.801 -8.619 1.00 97.44 97 VAL A CA 1
ATOM 762 C C . VAL A 1 97 ? 1.855 4.134 -9.970 1.00 97.44 97 VAL A C 1
ATOM 764 O O . VAL A 1 97 ? 2.101 3.251 -10.791 1.00 97.44 97 VAL A O 1
ATOM 767 N N . ARG A 1 98 ? 2.089 5.425 -10.204 1.00 97.44 98 ARG A N 1
ATOM 768 C CA . ARG A 1 98 ? 2.703 5.913 -11.436 1.00 97.44 98 ARG A CA 1
ATOM 769 C C . ARG A 1 98 ? 4.209 5.762 -11.365 1.00 97.44 98 ARG A C 1
ATOM 771 O O . ARG A 1 98 ? 4.825 6.265 -10.425 1.00 97.44 98 ARG A O 1
ATOM 778 N N . GLY A 1 99 ? 4.786 5.079 -12.342 1.00 96.44 99 GLY A N 1
ATOM 779 C CA . GLY A 1 99 ? 6.224 4.852 -12.441 1.00 96.44 99 GLY A CA 1
ATOM 780 C C . GLY A 1 99 ? 6.844 5.602 -13.616 1.00 96.44 99 GLY A C 1
ATOM 781 O O . GLY A 1 99 ? 6.172 5.972 -14.572 1.00 96.44 99 GLY A O 1
ATOM 782 N N . ALA A 1 100 ? 8.160 5.797 -13.578 1.00 95.75 100 ALA A N 1
ATOM 783 C CA . ALA A 1 100 ? 8.924 6.317 -14.710 1.00 95.75 100 ALA A CA 1
ATOM 784 C C . ALA A 1 100 ? 8.953 5.361 -15.919 1.00 95.75 100 ALA A C 1
ATOM 786 O O . ALA A 1 100 ? 9.154 5.814 -17.043 1.00 95.75 100 ALA A O 1
ATOM 787 N N . LYS A 1 101 ? 8.817 4.047 -15.692 1.00 95.38 101 LYS A N 1
ATOM 788 C CA . LYS A 1 101 ? 8.847 3.017 -16.745 1.00 95.38 101 LYS A CA 1
ATOM 789 C C . LYS A 1 101 ? 7.462 2.456 -17.057 1.00 95.38 101 LYS A C 1
ATOM 791 O O . LYS A 1 101 ? 7.098 2.333 -18.222 1.00 95.38 101 LYS A O 1
ATOM 796 N N . LYS A 1 102 ? 6.723 2.071 -16.018 1.00 95.56 102 LYS A N 1
ATOM 797 C CA . LYS A 1 102 ? 5.388 1.482 -16.111 1.00 95.56 102 LYS A CA 1
ATOM 798 C C . LYS A 1 102 ? 4.604 1.818 -14.852 1.00 95.56 102 LYS A C 1
ATOM 800 O O . LYS A 1 102 ? 5.197 1.989 -13.791 1.00 95.56 102 LYS A O 1
ATOM 805 N N . ASP A 1 103 ? 3.288 1.856 -14.979 1.00 95.88 103 ASP A N 1
ATOM 806 C CA . ASP A 1 103 ? 2.379 2.015 -13.853 1.00 95.88 103 ASP A CA 1
ATOM 807 C C . ASP A 1 103 ? 1.955 0.660 -13.279 1.00 95.88 103 ASP A C 1
ATOM 809 O O . ASP A 1 103 ? 1.858 -0.336 -14.001 1.00 95.88 103 ASP A O 1
ATOM 813 N N . LEU A 1 104 ? 1.670 0.639 -11.980 1.00 95.62 104 LEU A N 1
ATOM 814 C CA . LEU A 1 104 ? 1.073 -0.496 -11.281 1.00 95.62 104 LEU A CA 1
ATOM 815 C C . LEU A 1 104 ? -0.278 -0.092 -10.699 1.00 95.62 104 LEU A C 1
ATOM 817 O O . LEU A 1 104 ? -0.471 1.054 -10.293 1.00 95.62 104 LEU A O 1
ATOM 821 N N . ARG A 1 105 ? -1.198 -1.051 -10.631 1.00 97.00 105 ARG A N 1
ATOM 822 C CA . ARG A 1 105 ? -2.507 -0.880 -10.003 1.00 97.00 105 ARG A CA 1
ATOM 823 C C . ARG A 1 105 ? -2.777 -2.017 -9.044 1.00 97.00 105 ARG A C 1
ATOM 825 O O . ARG A 1 105 ? -2.489 -3.169 -9.362 1.00 97.00 105 ARG A O 1
ATOM 832 N N . TYR A 1 106 ? -3.364 -1.683 -7.906 1.00 97.38 106 TYR A N 1
ATOM 833 C CA . TYR A 1 106 ? -3.769 -2.651 -6.901 1.00 97.38 106 TYR A CA 1
ATOM 834 C C . TYR A 1 106 ? -5.200 -2.399 -6.451 1.00 97.38 106 TYR A C 1
ATOM 836 O O . TYR A 1 106 ? -5.617 -1.247 -6.305 1.00 97.38 106 TYR A O 1
ATOM 844 N N . ASN A 1 107 ? -5.913 -3.483 -6.155 1.00 96.69 107 ASN A N 1
ATOM 845 C CA . ASN A 1 107 ? -7.016 -3.436 -5.212 1.00 96.69 107 ASN A CA 1
ATOM 846 C C . ASN A 1 107 ? -6.450 -3.778 -3.831 1.00 96.69 107 ASN A C 1
ATOM 848 O O . ASN A 1 107 ? -5.986 -4.896 -3.599 1.00 96.69 107 ASN A O 1
ATOM 852 N N . VAL A 1 108 ? -6.391 -2.794 -2.939 1.00 97.69 108 VAL A N 1
ATOM 853 C CA . VAL A 1 108 ? -5.817 -2.979 -1.607 1.00 97.69 108 VAL A CA 1
ATOM 854 C C . VAL A 1 108 ? -6.935 -3.281 -0.623 1.00 97.69 108 VAL A C 1
ATOM 856 O O . VAL A 1 108 ? -7.835 -2.468 -0.438 1.00 97.69 108 VAL A O 1
ATOM 859 N N . GLN A 1 109 ? -6.866 -4.433 0.035 1.00 97.31 109 GLN A N 1
ATOM 860 C CA . GLN A 1 109 ? -7.794 -4.808 1.095 1.00 97.31 109 GLN A CA 1
ATOM 861 C C . GLN A 1 109 ? -7.177 -4.492 2.456 1.00 97.31 109 GLN A C 1
ATOM 863 O O . GLN A 1 109 ? -6.122 -5.023 2.802 1.00 97.31 109 GLN A O 1
ATOM 868 N N . VAL A 1 110 ? -7.847 -3.648 3.230 1.00 96.94 110 VAL A N 1
ATOM 869 C CA . VAL A 1 110 ? -7.509 -3.335 4.617 1.00 96.94 110 VAL A CA 1
ATOM 870 C C . VAL A 1 110 ? -8.510 -4.046 5.520 1.00 96.94 110 VAL A C 1
ATOM 872 O O . VAL A 1 110 ? -9.700 -3.749 5.476 1.00 96.94 110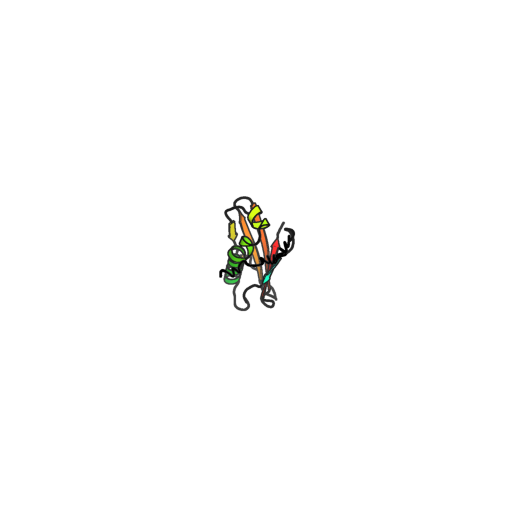 VAL A O 1
ATOM 875 N N . ASP A 1 111 ? -8.026 -4.978 6.335 1.00 95.75 111 ASP A N 1
ATOM 876 C CA . ASP A 1 111 ? -8.804 -5.671 7.367 1.00 95.75 111 ASP A CA 1
ATOM 877 C C . ASP A 1 111 ? -8.460 -5.035 8.722 1.00 95.75 111 ASP A C 1
ATOM 879 O O . ASP A 1 111 ? -7.368 -5.245 9.263 1.00 95.75 111 ASP A O 1
ATOM 883 N N . CYS A 1 112 ? -9.377 -4.217 9.243 1.00 93.44 112 CYS A N 1
ATOM 884 C CA . CYS A 1 112 ? -9.216 -3.503 10.508 1.00 93.44 112 CYS A CA 1
ATOM 885 C C . CYS A 1 112 ? -9.400 -4.411 11.727 1.00 93.44 112 CYS A C 1
ATOM 887 O O . CYS A 1 112 ? -8.859 -4.102 12.784 1.00 93.44 112 CYS A O 1
ATOM 889 N N . VAL A 1 113 ? -10.091 -5.546 11.581 1.00 92.31 113 VAL A N 1
ATOM 890 C CA . VAL A 1 113 ? -10.266 -6.529 12.661 1.00 92.31 113 VAL A CA 1
ATOM 891 C C . VAL A 1 113 ? -8.964 -7.298 12.887 1.00 92.31 113 VAL A C 1
ATOM 893 O O . VAL A 1 113 ? -8.517 -7.482 14.019 1.00 92.31 113 VAL A O 1
ATOM 896 N N . LYS A 1 114 ? -8.317 -7.730 11.800 1.00 94.00 114 LYS A N 1
ATOM 897 C CA . LYS A 1 114 ? -7.054 -8.483 11.840 1.00 94.00 114 LYS A CA 1
ATOM 898 C C . LYS A 1 114 ? -5.816 -7.592 11.817 1.00 94.00 114 LYS A C 1
ATOM 900 O O . LYS A 1 114 ? -4.711 -8.099 11.999 1.00 94.00 114 LYS A O 1
ATOM 905 N N . ASN A 1 115 ? -5.978 -6.286 11.602 1.00 94.50 115 ASN A N 1
ATOM 906 C CA . ASN A 1 115 ? -4.884 -5.330 11.416 1.00 9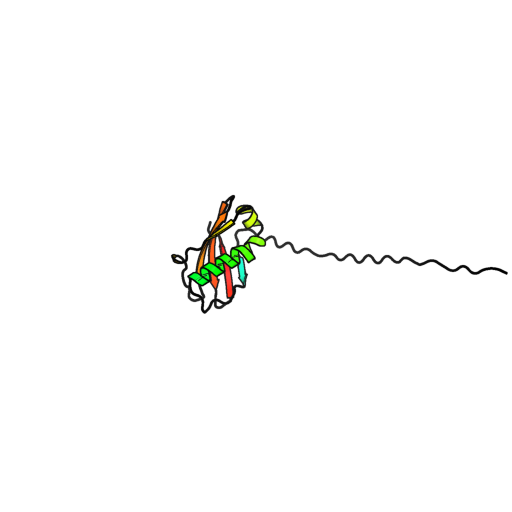4.50 115 ASN A CA 1
ATOM 907 C C . ASN A 1 115 ? -3.936 -5.774 10.289 1.00 94.50 115 ASN A C 1
ATOM 909 O O . ASN A 1 115 ? -2.718 -5.892 10.475 1.00 94.50 115 ASN A O 1
ATOM 913 N N . THR A 1 116 ? -4.506 -6.072 9.117 1.00 95.62 116 THR A N 1
ATOM 914 C CA . THR A 1 116 ? -3.744 -6.502 7.935 1.00 95.62 116 THR A CA 1
ATOM 915 C C . THR A 1 116 ? -4.072 -5.674 6.700 1.00 95.62 116 THR A C 1
ATOM 917 O O . THR A 1 116 ? -5.165 -5.133 6.564 1.00 95.62 116 THR A O 1
ATOM 920 N N . ILE A 1 117 ? -3.098 -5.582 5.798 1.00 97.12 117 ILE A N 1
ATOM 921 C CA . ILE A 1 117 ? -3.209 -4.948 4.488 1.00 97.12 117 ILE A CA 1
ATOM 922 C C . ILE A 1 117 ? -2.754 -5.939 3.422 1.00 97.12 117 ILE A C 1
ATOM 924 O O . ILE A 1 117 ? -1.671 -6.518 3.529 1.00 97.12 117 ILE A O 1
ATOM 928 N N . THR A 1 118 ? -3.583 -6.134 2.403 1.00 97.25 118 THR A N 1
ATOM 929 C CA . THR A 1 118 ? -3.337 -7.072 1.307 1.00 97.25 118 THR A CA 1
ATOM 930 C C . THR A 1 118 ? -3.347 -6.331 -0.016 1.00 97.25 118 THR A C 1
ATOM 932 O O . THR A 1 118 ? -4.329 -5.680 -0.356 1.00 97.25 118 THR A O 1
ATOM 935 N N . TYR A 1 119 ? -2.264 -6.443 -0.777 1.00 97.00 119 TYR A N 1
ATOM 936 C CA . TYR A 1 119 ? -2.126 -5.821 -2.090 1.00 97.00 119 TYR A CA 1
ATOM 937 C C . TYR A 1 119 ? -2.405 -6.857 -3.175 1.00 97.00 119 TYR A C 1
ATOM 939 O O . TYR A 1 119 ? -1.613 -7.783 -3.350 1.00 97.00 119 TYR A O 1
ATOM 947 N N . GLN A 1 120 ? -3.513 -6.700 -3.900 1.00 95.88 120 GLN A N 1
ATOM 948 C CA . GLN A 1 120 ? -3.884 -7.570 -5.017 1.00 95.88 120 GLN A CA 1
ATOM 949 C C . GLN A 1 120 ? -3.611 -6.831 -6.333 1.00 95.88 120 GLN A C 1
ATOM 951 O O . GLN A 1 120 ? -4.281 -5.828 -6.598 1.00 95.88 120 GLN A O 1
ATOM 956 N N . PRO A 1 121 ? -2.619 -7.255 -7.137 1.00 94.12 121 PRO A N 1
ATOM 957 C CA . PRO A 1 121 ? -2.356 -6.640 -8.434 1.00 94.12 121 PRO A CA 1
ATOM 958 C C . PRO A 1 121 ? -3.583 -6.724 -9.348 1.00 94.12 121 PRO A C 1
ATOM 960 O O . PRO A 1 121 ? -4.229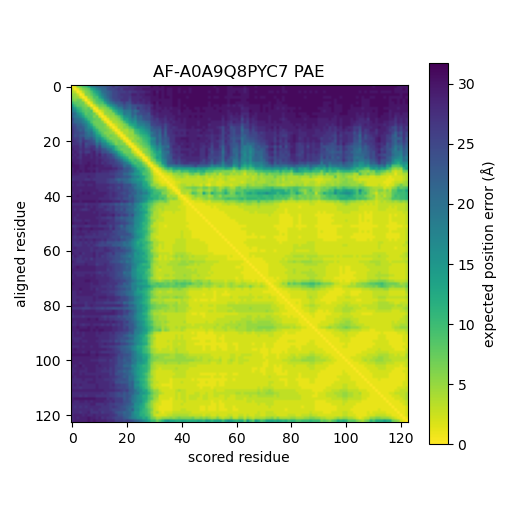 -7.767 -9.439 1.00 94.12 121 PRO A O 1
ATOM 963 N N . ILE A 1 122 ? -3.891 -5.635 -10.052 1.00 91.12 122 ILE A N 1
ATOM 964 C CA . ILE A 1 122 ? -4.901 -5.621 -11.116 1.00 91.12 122 ILE A CA 1
ATOM 965 C C . ILE A 1 122 ? -4.154 -5.725 -12.447 1.00 91.12 122 ILE A C 1
ATOM 967 O O . ILE A 1 122 ? -3.303 -4.881 -12.738 1.00 91.12 122 ILE A O 1
ATOM 971 N N . LYS A 1 123 ? -4.447 -6.777 -13.217 1.00 75.19 123 LYS A N 1
ATOM 972 C CA . LYS A 1 123 ? -3.849 -7.025 -14.537 1.00 75.19 123 LYS A CA 1
ATOM 973 C C . LYS A 1 123 ? -4.446 -6.133 -15.618 1.00 75.19 123 LYS A C 1
ATOM 975 O O . LYS A 1 123 ? -5.673 -5.893 -15.571 1.00 75.19 123 LYS A O 1
#

Foldseek 3Di:
DDDDDDDDDDDDDDDPPPPPPDPDPPDDDQDKDKDAADADPPPALVRVQVRVQVCCPPPNLVPPVVVCVQQDDDKHKDWDSVPWDADPQGIWTWIWIHGPHDIWIWGWDQGNVRRMIITHTDD

InterPro domains:
  IPR025603 YebF/Colicin-M immunity protein [PF13995] (33-120)
  IPR025603 YebF/Colicin-M immunity protein [PS51979] (36-122)
  IPR038703 YebF/Cmi superfamily [G3DSA:3.10.450.300] (27-123)

pLDDT: mean 83.56, std 18.64, range [37.91, 98.25]

Secondary structure (DSSP, 8-state):
----------------------------TTS-EEEE----TT--HHHHHHHHHHHIIIIITTT-HHHHHHH-S-EEEEE-GGG-EEETTEEEEEEEEEESS--EEEEEEEETTTTEEEEEE--

Solvent-accessible surface area (backbone atoms only — not comparable to full-atom values): 7530 Å² total; per-residue (Å²): 134,88,81,92,79,89,85,82,82,89,85,80,84,81,81,80,80,80,79,78,80,78,82,78,83,80,76,70,97,82,61,69,48,72,43,84,39,76,83,41,88,88,56,52,57,63,55,47,42,52,47,52,45,49,44,42,64,70,60,41,46,80,70,36,60,67,59,38,64,50,17,39,95,46,72,49,72,46,57,57,54,89,63,44,41,81,49,99,52,36,36,39,38,52,35,42,32,46,28,72,70,35,70,48,42,28,51,27,40,36,31,37,81,77,23,30,34,32,43,32,78,58,131

Sequence (123 aa):
METIKNNRLNLMLAAVTLTFSAFTFAATSDEARTAHFISCEKLNEVQIGAQVKNDFMHNRLPRWQDEKAILGSKAVAWVNNNNITQTPEGYQVPLDVRGAKKDLRYNVQVDCVKNTITYQPIK

Mean predicted aligned error: 12.0 Å

Nearest PDB structures (foldseek):
  1v2b-assembly1_A  TM=4.552E-01  e=4.200E+00  Nicotiana tabacum
  7kbj-assembly1_G  TM=5.102E-01  e=6.670E+00  Mus musculus